Protein AF-A0A7S0QPN6-F1 (afdb_monomer_lite)

InterPro domains:
  IPR000641 CbxX/CfxQ [PR00819] (8-22)
  IPR000641 CbxX/CfxQ [PR00819] (49-64)
  IPR000641 CbxX/CfxQ [PR00819] (87-101)
  IPR000641 CbxX/CfxQ [PR00819] (101-111)
  IPR003959 ATPase, AAA-type, core [PF00004] (50-109)
  IPR027417 P-loop containing nucleoside triphosphate hydrolase [G3DSA:3.40.50.300] (2-111)
  IPR027417 P-loop containing nucleoside triphosphate hydrolase [SSF52540] (9-109)
  IPR050773 CbxX/CfxQ RuBisCO activation and ESX secretion [PTHR43392] (8-111)

Sequence (111 aa):
GVEGVMASLDRIVGIQSVKDLFHSLRARLVIAEEKRRHGLPAEGAASLHMLFLGNAGTGKTT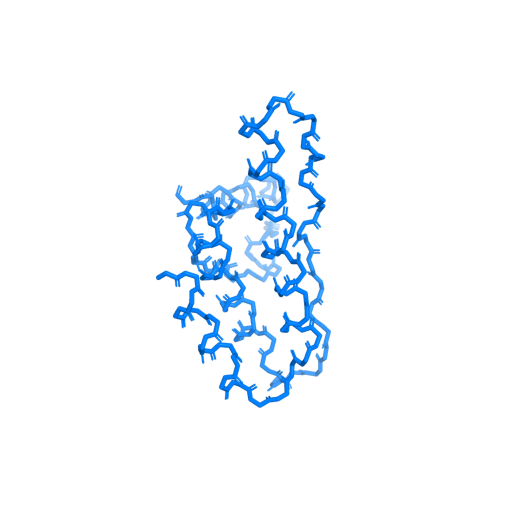VARLMGHMFRALGILPGGHLVEVSRPDLVGEHVGETAPKTRKVVESAIG

Secondary structure (DSSP, 8-state):
-HHHHHHHHHTSSS-HHHHHHHHHHHHHHHHHHHHHHTT--PPP---------S-TTSSHHHHHHHHHHHHHHTTS-S--------HHHH--SSTT-HHHHHHHHHHHT--

Organism: NCBI:txid233186

Foldseek 3Di:
DLVVLLVVVVPDPDPVVLNVVLVVVLVLLVVLVVCVVVVHDRDDDDDPDDDDDDDPPPCSVVSQLSVLVNCCVSVNAVGSGDQDDDPVQQDDPDPPPNVVSNVVSVVVVND

pLDDT: mean 86.2, std 7.91, range [60.56, 97.38]

Structure (mmCIF, N/CA/C/O backbone):
data_AF-A0A7S0QPN6-F1
#
_entry.id   AF-A0A7S0QPN6-F1
#
loop_
_atom_site.group_PDB
_atom_site.id
_atom_site.type_symbol
_atom_site.label_atom_id
_atom_site.label_alt_id
_atom_site.label_comp_id
_atom_site.label_asym_id
_atom_site.label_entity_id
_atom_site.label_seq_id
_atom_site.pdbx_PDB_ins_code
_atom_site.Cartn_x
_atom_site.Cartn_y
_atom_site.Cartn_z
_atom_site.occupancy
_atom_site.B_iso_or_equiv
_atom_site.auth_seq_id
_atom_site.auth_comp_id
_atom_site.auth_asym_id
_atom_site.auth_atom_id
_atom_site.pdbx_PDB_model_num
ATOM 1 N N . GLY A 1 1 ? -16.611 -5.357 6.039 1.00 64.81 1 GLY A N 1
ATOM 2 C CA . GLY A 1 1 ? -16.438 -4.328 7.080 1.00 64.81 1 GLY A CA 1
ATOM 3 C C . GLY A 1 1 ? -15.037 -4.392 7.647 1.00 64.81 1 GLY A C 1
ATOM 4 O O . GLY A 1 1 ? -14.339 -5.377 7.405 1.00 64.81 1 GLY A O 1
ATOM 5 N N . VAL A 1 2 ? -14.636 -3.356 8.380 1.00 70.88 2 VAL A N 1
ATOM 6 C CA . VAL A 1 2 ? -13.318 -3.232 9.027 1.00 70.88 2 VAL A CA 1
ATOM 7 C C . VAL A 1 2 ? -13.046 -4.419 9.962 1.00 70.88 2 VAL A C 1
ATOM 9 O O . VAL A 1 2 ? -11.944 -4.964 9.975 1.00 70.88 2 VAL A O 1
ATOM 12 N N . GLU A 1 3 ? -14.075 -4.893 10.661 1.00 75.69 3 GLU A N 1
ATOM 13 C CA . GLU A 1 3 ? -14.023 -6.016 11.603 1.00 75.69 3 GLU A CA 1
ATOM 14 C C . GLU A 1 3 ? -13.638 -7.333 10.917 1.00 75.69 3 GLU A C 1
ATOM 16 O O . GLU A 1 3 ? -12.845 -8.109 11.443 1.00 75.69 3 GLU A O 1
ATOM 21 N N . GLY A 1 4 ? -14.154 -7.576 9.707 1.00 78.88 4 GLY A N 1
ATOM 22 C CA . GLY A 1 4 ? -13.868 -8.801 8.952 1.00 78.88 4 GLY A CA 1
ATOM 23 C C . GLY A 1 4 ? -12.434 -8.857 8.419 1.00 78.88 4 GLY A C 1
ATOM 24 O O . GLY A 1 4 ? -11.816 -9.925 8.389 1.00 78.88 4 GLY A O 1
ATOM 25 N N . VAL A 1 5 ? -11.879 -7.702 8.035 1.00 73.88 5 VAL A N 1
ATOM 26 C CA . VAL A 1 5 ? -10.460 -7.604 7.665 1.00 73.88 5 VAL A CA 1
ATOM 27 C C . VAL A 1 5 ? -9.587 -7.829 8.894 1.00 73.88 5 VAL A C 1
ATOM 29 O O . VAL A 1 5 ? -8.605 -8.561 8.808 1.00 73.88 5 VAL A O 1
ATOM 32 N N . MET A 1 6 ? -9.995 -7.301 10.048 1.00 73.56 6 MET A N 1
ATOM 33 C CA . MET A 1 6 ? -9.256 -7.486 11.290 1.00 73.56 6 MET A CA 1
ATOM 34 C C . MET A 1 6 ? -9.204 -8.912 11.783 1.00 73.56 6 MET A C 1
ATOM 36 O O . MET A 1 6 ? -8.120 -9.436 12.010 1.00 73.56 6 MET A O 1
ATOM 40 N N . ALA A 1 7 ? -10.345 -9.592 11.808 1.00 81.56 7 ALA A N 1
ATOM 41 C CA . ALA A 1 7 ? -10.377 -11.010 12.131 1.00 81.56 7 ALA A CA 1
ATOM 42 C C . ALA A 1 7 ? -9.519 -11.848 11.162 1.00 81.56 7 ALA A C 1
ATOM 44 O O . ALA A 1 7 ? -9.012 -12.913 11.511 1.00 81.56 7 ALA A O 1
ATOM 45 N N . SER A 1 8 ? -9.352 -11.398 9.917 1.00 77.94 8 SER A N 1
ATOM 46 C CA . SER A 1 8 ? -8.486 -12.069 8.942 1.00 77.94 8 SER A CA 1
ATOM 47 C C . SER A 1 8 ? -7.005 -11.785 9.190 1.00 77.94 8 SER A C 1
ATOM 49 O O . SER A 1 8 ? -6.199 -12.702 9.066 1.00 77.94 8 SER A O 1
ATOM 51 N N . LEU A 1 9 ? -6.654 -10.563 9.596 1.00 76.62 9 LEU A N 1
ATOM 52 C CA . LEU A 1 9 ? -5.294 -10.184 9.973 1.00 76.62 9 LEU A CA 1
ATOM 53 C C . LEU A 1 9 ? -4.851 -10.875 11.272 1.00 76.62 9 LEU A C 1
ATOM 55 O O . LEU A 1 9 ? -3.740 -11.397 11.343 1.00 76.62 9 LEU A O 1
ATOM 59 N N . ASP A 1 10 ? -5.731 -10.950 12.271 1.00 79.94 10 ASP A N 1
ATOM 60 C CA . ASP A 1 10 ? -5.442 -11.554 13.576 1.00 79.94 10 ASP A CA 1
ATOM 61 C C . ASP A 1 10 ? -5.120 -13.046 13.472 1.00 79.94 10 ASP A C 1
ATOM 63 O O . ASP A 1 10 ? -4.251 -13.540 14.194 1.00 79.94 10 ASP A O 1
ATOM 67 N N . ARG A 1 11 ? -5.744 -13.740 12.509 1.00 83.69 11 ARG A N 1
ATOM 68 C CA . ARG A 1 11 ? -5.491 -15.156 12.201 1.00 83.69 11 ARG A CA 1
ATOM 69 C C . ARG A 1 11 ? -4.114 -15.425 11.596 1.00 83.69 11 ARG A C 1
ATOM 71 O O . ARG A 1 11 ? -3.674 -16.572 11.597 1.00 83.69 11 ARG A O 1
ATOM 78 N N . ILE A 1 12 ? -3.428 -14.408 11.078 1.00 78.56 12 ILE A N 1
ATOM 79 C CA . ILE A 1 12 ? -2.081 -14.580 10.536 1.00 78.56 12 ILE A CA 1
ATOM 80 C C . ILE A 1 12 ? -1.102 -14.648 11.702 1.00 78.56 12 ILE A C 1
ATOM 82 O O . ILE A 1 12 ? -0.991 -13.720 12.505 1.00 78.56 12 ILE A O 1
ATOM 86 N N . VAL A 1 13 ? -0.387 -15.764 11.797 1.00 81.00 13 VAL A N 1
ATOM 87 C CA . VAL A 1 13 ? 0.653 -15.957 12.806 1.00 81.00 13 VAL A CA 1
ATOM 88 C C . VAL A 1 13 ? 1.845 -15.053 12.482 1.00 81.00 13 VAL A C 1
ATOM 90 O O . VAL A 1 13 ? 2.314 -15.006 11.346 1.00 81.00 13 VAL A O 1
ATOM 93 N N . GLY A 1 14 ? 2.344 -14.337 13.491 1.00 80.12 14 GLY A N 1
ATOM 94 C CA . GLY A 1 14 ? 3.423 -13.360 13.333 1.00 80.12 14 GLY A CA 1
ATOM 95 C C . GLY A 1 14 ? 2.921 -11.978 12.905 1.00 80.12 14 GLY A C 1
ATOM 96 O O . GLY A 1 14 ? 1.799 -11.594 13.224 1.00 80.12 14 GLY A O 1
ATOM 97 N N . ILE A 1 15 ? 3.781 -11.210 12.226 1.00 78.69 15 ILE A N 1
ATOM 98 C CA . ILE A 1 15 ? 3.508 -9.858 11.689 1.00 78.69 15 ILE A CA 1
ATOM 99 C C . ILE A 1 15 ? 2.932 -8.845 12.697 1.00 78.69 15 ILE A C 1
ATOM 101 O O . ILE A 1 15 ? 2.153 -7.969 12.324 1.00 78.69 15 ILE A O 1
ATOM 105 N N . GLN A 1 16 ? 3.335 -8.927 13.969 1.00 84.56 16 GLN A N 1
ATOM 106 C CA . GLN A 1 16 ? 2.786 -8.083 15.037 1.00 84.56 16 GLN A CA 1
ATOM 107 C C . GLN A 1 16 ? 2.886 -6.581 14.726 1.00 84.56 16 GLN A C 1
ATOM 109 O O . GLN A 1 16 ? 1.910 -5.861 14.887 1.00 84.56 16 GLN A O 1
ATOM 114 N N . SER A 1 17 ? 4.002 -6.129 14.148 1.00 81.69 17 SER A N 1
ATOM 115 C CA . SER A 1 17 ? 4.182 -4.728 13.742 1.00 81.69 17 SER A CA 1
ATOM 116 C C . SER A 1 17 ? 3.132 -4.238 12.735 1.00 81.69 17 SER A C 1
ATOM 118 O O . SER A 1 17 ? 2.742 -3.073 12.768 1.00 81.69 17 SER A O 1
ATOM 120 N N . VAL A 1 18 ? 2.642 -5.120 11.858 1.00 80.25 18 VAL A N 1
ATOM 121 C CA . VAL A 1 18 ? 1.572 -4.812 10.896 1.00 80.25 18 VAL A CA 1
ATOM 122 C C . VAL A 1 18 ? 0.230 -4.694 11.616 1.00 80.25 18 VAL A C 1
ATOM 124 O O . VAL A 1 18 ? -0.528 -3.761 11.348 1.00 80.25 18 VAL A O 1
ATOM 127 N N . LYS A 1 19 ? -0.048 -5.606 12.556 1.00 83.81 19 LYS A N 1
ATOM 128 C CA . LYS A 1 19 ? -1.257 -5.572 13.395 1.00 83.81 19 LYS A CA 1
ATOM 129 C C . LYS A 1 19 ? -1.312 -4.287 14.220 1.00 83.81 19 LYS A C 1
ATOM 131 O O . LYS A 1 19 ? -2.319 -3.581 14.197 1.00 83.81 19 LYS A O 1
ATOM 136 N N . ASP A 1 20 ? -0.209 -3.935 14.872 1.00 86.44 20 ASP A N 1
ATOM 137 C CA . ASP A 1 20 ? -0.096 -2.736 15.708 1.00 86.44 20 ASP A CA 1
ATOM 138 C C . ASP A 1 20 ? -0.297 -1.458 14.886 1.00 86.44 20 ASP A C 1
ATOM 140 O O . ASP A 1 20 ? -1.060 -0.565 15.272 1.00 86.44 20 ASP A O 1
ATOM 144 N N . LEU A 1 21 ? 0.337 -1.387 13.709 1.00 81.81 21 LEU A N 1
ATOM 145 C CA . LEU A 1 21 ? 0.166 -0.275 12.779 1.00 81.81 21 LEU A CA 1
ATOM 146 C C . LEU A 1 21 ? -1.296 -0.117 12.366 1.00 81.81 21 LEU A C 1
ATOM 148 O O . LEU A 1 21 ? -1.813 1.001 12.354 1.00 81.81 21 LEU A O 1
ATOM 152 N N . PHE A 1 22 ? -1.987 -1.218 12.078 1.00 80.69 22 PHE A N 1
ATOM 153 C CA . PHE A 1 22 ? -3.400 -1.144 11.748 1.00 80.69 22 PHE A CA 1
ATOM 154 C C . PHE A 1 22 ? -4.245 -0.632 12.913 1.00 80.69 22 PHE A C 1
ATOM 156 O O . PHE A 1 22 ? -5.063 0.271 12.721 1.00 80.69 22 PHE A O 1
ATOM 163 N N . HIS A 1 23 ? -4.070 -1.189 14.113 1.00 83.88 23 HIS A N 1
ATOM 164 C CA . HIS A 1 23 ? -4.833 -0.754 15.282 1.00 83.88 23 HIS A CA 1
ATOM 165 C C . HIS A 1 23 ? -4.657 0.748 15.527 1.00 83.88 23 HIS A C 1
ATOM 167 O O . HIS A 1 23 ? -5.640 1.446 15.793 1.00 83.88 23 HIS A O 1
ATOM 173 N N . SER A 1 24 ? -3.430 1.246 15.347 1.00 85.88 24 SER A N 1
ATOM 174 C CA . SER A 1 24 ? -3.097 2.668 15.416 1.00 85.88 24 SER A CA 1
ATOM 175 C C . SER A 1 24 ? -3.807 3.489 1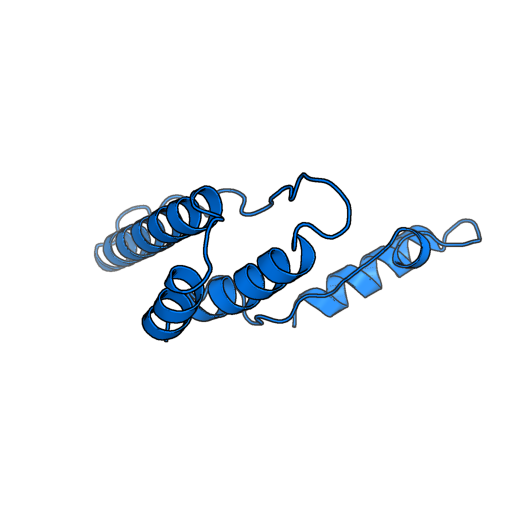4.333 1.00 85.88 24 SER A C 1
ATOM 177 O O . SER A 1 24 ? -4.447 4.496 14.643 1.00 85.88 24 SER A O 1
ATOM 179 N N . LEU A 1 25 ? -3.779 3.047 13.070 1.00 82.88 25 LEU A N 1
ATOM 180 C CA . LEU A 1 25 ? -4.459 3.739 11.968 1.00 82.88 25 LEU A CA 1
ATOM 181 C C . LEU A 1 25 ? -5.978 3.781 12.154 1.00 82.88 25 LEU A C 1
ATOM 183 O O . LEU A 1 25 ? -6.583 4.839 11.984 1.00 82.88 25 LEU A O 1
ATOM 187 N N . ARG A 1 26 ? -6.595 2.670 12.569 1.00 82.00 26 ARG A N 1
ATOM 188 C CA . ARG A 1 26 ? -8.026 2.620 12.892 1.00 82.00 26 ARG A CA 1
ATOM 189 C C . ARG A 1 26 ? -8.371 3.617 13.997 1.00 82.00 26 ARG A C 1
ATOM 191 O O . ARG A 1 26 ? -9.319 4.379 13.845 1.00 82.00 26 ARG A O 1
ATOM 198 N N . ALA A 1 27 ? -7.607 3.628 15.091 1.00 85.81 27 ALA A N 1
ATOM 199 C CA . ALA A 1 27 ? -7.840 4.554 16.197 1.00 85.81 27 ALA A CA 1
ATOM 200 C C . ALA A 1 27 ? -7.742 6.017 15.739 1.00 85.81 27 ALA A C 1
ATOM 202 O O . ALA A 1 27 ? -8.612 6.823 16.063 1.00 85.81 27 ALA A O 1
ATOM 203 N N . ARG A 1 28 ? -6.736 6.349 14.919 1.00 84.69 28 ARG A N 1
ATOM 204 C CA . ARG A 1 28 ? -6.588 7.693 14.342 1.00 84.69 28 ARG A CA 1
ATOM 205 C C . ARG A 1 28 ? -7.769 8.088 13.467 1.00 84.69 28 ARG A C 1
ATOM 207 O O . ARG A 1 28 ? -8.225 9.219 13.577 1.00 84.69 28 ARG A O 1
ATOM 214 N N . LEU A 1 29 ? -8.274 7.184 12.629 1.00 80.56 29 LEU A N 1
ATOM 215 C CA . LEU A 1 29 ? -9.432 7.467 11.779 1.00 80.56 29 LEU A CA 1
ATOM 216 C C . LEU A 1 29 ? -10.698 7.723 12.594 1.00 80.56 29 LEU A C 1
ATOM 218 O O . LEU A 1 29 ? -11.404 8.682 12.305 1.00 80.56 29 LEU A O 1
ATOM 222 N N . VAL A 1 30 ? -10.946 6.920 13.633 1.00 83.38 30 VAL A N 1
ATOM 223 C CA . VAL A 1 30 ? -12.081 7.130 14.545 1.00 83.38 30 VAL A CA 1
ATOM 224 C C . VAL A 1 30 ? -11.977 8.498 15.220 1.00 83.38 30 VAL A C 1
ATOM 226 O O . VAL A 1 30 ? -12.929 9.269 15.193 1.00 83.38 30 VAL A O 1
ATOM 229 N N . ILE A 1 31 ? -10.803 8.844 15.758 1.00 87.50 31 ILE A N 1
ATOM 230 C CA . ILE A 1 31 ? -10.584 10.149 16.400 1.00 87.50 31 ILE A CA 1
ATOM 231 C C . ILE A 1 31 ? -10.746 11.295 15.394 1.00 87.50 31 ILE A C 1
ATOM 233 O O . ILE A 1 31 ? -11.350 12.314 15.716 1.00 87.50 31 ILE A O 1
ATOM 237 N N . ALA A 1 32 ? -10.199 11.156 14.185 1.00 84.31 32 ALA A N 1
ATOM 238 C CA . ALA A 1 32 ? -10.303 12.173 13.144 1.00 8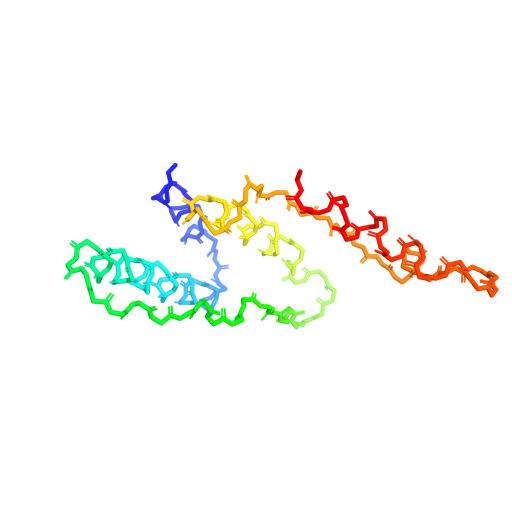4.31 32 ALA A CA 1
ATOM 239 C C . ALA A 1 32 ? -11.760 12.398 12.719 1.00 84.31 32 ALA A C 1
ATOM 241 O O . ALA A 1 32 ? -12.164 13.540 12.520 1.00 84.31 32 ALA A O 1
ATOM 242 N N . GLU A 1 33 ? -12.546 11.329 12.616 1.00 82.50 33 GLU A N 1
ATOM 243 C CA . GLU A 1 33 ? -13.964 11.407 12.282 1.00 82.50 33 GLU A CA 1
ATOM 244 C C . GLU A 1 33 ? -14.777 12.092 13.385 1.00 82.50 33 GLU A C 1
ATOM 246 O O . GLU A 1 33 ? -15.538 13.015 13.103 1.00 82.50 33 GLU A O 1
ATOM 251 N N . GLU A 1 34 ? -14.550 11.737 14.650 1.00 88.94 34 GLU A N 1
ATOM 252 C CA . GLU A 1 34 ? -15.197 12.409 15.783 1.00 88.94 34 GLU A CA 1
ATOM 253 C C . GLU A 1 34 ? -14.806 13.893 15.868 1.00 88.94 34 GLU A C 1
ATOM 255 O O . GLU A 1 34 ? -15.664 14.759 16.042 1.00 88.94 34 GLU A O 1
ATOM 260 N N . LYS A 1 35 ? -13.529 14.229 15.638 1.00 8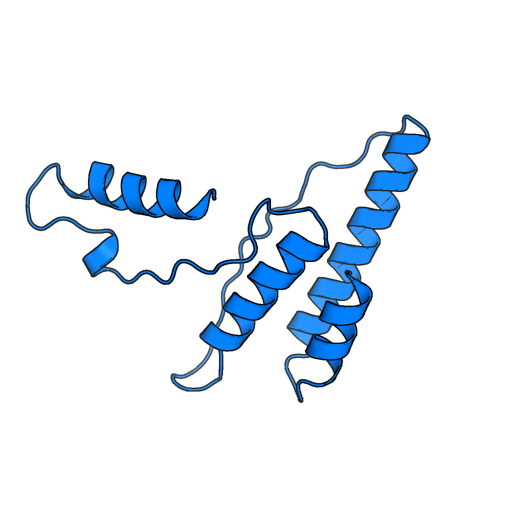8.88 35 LYS A N 1
ATOM 261 C CA . LYS A 1 35 ? -13.087 15.629 15.542 1.00 88.88 35 LYS A CA 1
ATOM 262 C C . LYS A 1 35 ? -13.848 16.385 14.450 1.00 88.88 35 LYS A C 1
ATOM 264 O O . LYS A 1 35 ? 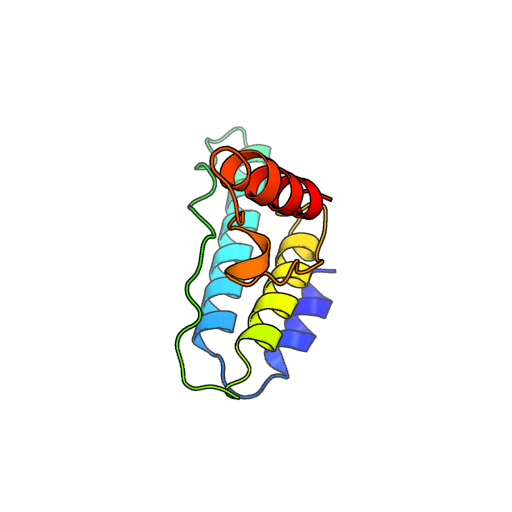-14.344 17.475 14.723 1.00 88.88 35 LYS A O 1
ATOM 269 N N . ARG A 1 36 ? -14.001 15.803 13.252 1.00 86.69 36 ARG A N 1
ATOM 270 C CA . ARG A 1 36 ? -14.775 16.417 12.156 1.00 86.69 36 ARG A CA 1
ATOM 271 C C . ARG A 1 36 ? -16.236 16.640 12.537 1.00 86.69 36 ARG A C 1
ATOM 273 O O . ARG A 1 36 ? -16.754 17.724 12.283 1.00 86.69 36 ARG A O 1
ATOM 280 N N . ARG A 1 37 ? -16.881 15.660 13.180 1.00 89.56 37 ARG A N 1
ATOM 281 C CA . ARG A 1 37 ? -18.275 15.769 13.654 1.00 89.56 37 ARG A CA 1
ATOM 282 C C . ARG A 1 37 ? -18.474 16.913 14.644 1.00 89.56 37 ARG A C 1
ATOM 284 O O . ARG A 1 37 ? -19.525 17.544 14.645 1.00 89.56 37 ARG A O 1
ATOM 291 N N . HIS A 1 38 ? -17.453 17.209 15.441 1.00 93.38 38 HIS A N 1
ATOM 292 C CA . HIS A 1 38 ? -17.451 18.312 16.399 1.00 93.38 38 HIS A CA 1
ATOM 293 C C . HIS A 1 38 ? -16.865 19.624 15.849 1.00 93.38 38 HIS A C 1
ATOM 295 O O . HIS A 1 38 ? -16.660 20.563 16.615 1.00 93.38 38 HIS A O 1
ATOM 301 N N . GLY A 1 39 ? -16.582 19.714 14.543 1.00 91.25 39 GLY A N 1
ATOM 302 C CA . GLY A 1 39 ? -16.008 20.916 13.925 1.00 91.25 39 GLY A CA 1
ATOM 303 C C . GLY A 1 39 ? -14.576 21.231 14.375 1.00 91.25 39 GLY A C 1
ATOM 304 O O . GLY A 1 39 ? -14.105 22.353 14.204 1.00 91.25 39 GLY A O 1
ATOM 305 N N . LEU A 1 40 ? -13.878 20.257 14.962 1.00 89.50 40 LEU A N 1
ATOM 306 C CA . LEU A 1 40 ? -12.500 20.394 15.416 1.00 89.50 40 LEU A CA 1
ATOM 307 C C . LEU A 1 40 ? -11.518 20.080 14.276 1.00 89.50 40 LEU A C 1
ATOM 309 O O . LEU A 1 40 ? -11.792 19.207 13.445 1.00 89.50 40 LEU A O 1
ATOM 313 N N . PRO A 1 41 ? -10.330 20.713 14.260 1.00 81.19 41 PRO A N 1
ATOM 314 C CA . PRO A 1 41 ? -9.277 20.365 13.318 1.00 81.19 41 PRO A CA 1
ATOM 315 C C . PRO A 1 41 ? -8.877 18.890 13.452 1.00 81.19 41 PRO A C 1
ATOM 317 O O . PRO A 1 41 ? -8.347 18.454 14.478 1.00 81.19 41 PRO A O 1
ATOM 320 N N . ALA A 1 42 ? -9.114 18.116 12.398 1.00 78.44 42 ALA A N 1
ATOM 321 C CA . ALA A 1 42 ? -8.515 16.803 12.227 1.00 78.44 42 ALA A CA 1
ATOM 322 C C . ALA A 1 42 ? -7.178 16.985 11.499 1.00 78.44 42 ALA A C 1
ATOM 324 O O . ALA A 1 42 ? -7.132 17.593 10.430 1.00 78.44 42 ALA A O 1
ATOM 325 N N . GLU A 1 43 ? -6.089 16.490 12.086 1.00 68.19 43 GLU A N 1
ATOM 326 C CA . GLU A 1 43 ? -4.774 16.506 11.441 1.00 68.19 43 GLU A CA 1
ATOM 327 C C . GLU A 1 43 ? -4.837 15.788 10.083 1.00 68.19 43 GLU A C 1
ATOM 329 O O . GLU A 1 43 ? -5.557 14.797 9.916 1.00 68.19 43 GLU A O 1
ATOM 334 N N . GLY A 1 44 ? -4.093 16.312 9.104 1.00 60.56 44 GLY A N 1
ATOM 335 C CA . GLY A 1 44 ? -3.973 15.706 7.781 1.00 60.56 44 GLY A CA 1
ATOM 336 C C . GLY A 1 44 ? -3.422 14.282 7.859 1.00 60.56 44 GLY A C 1
ATOM 337 O O . GLY A 1 44 ? -2.742 13.910 8.816 1.00 60.56 44 GLY A O 1
ATOM 338 N N . ALA A 1 45 ? -3.720 13.468 6.846 1.00 62.31 45 ALA A N 1
ATOM 339 C CA . ALA A 1 45 ? -3.233 12.098 6.803 1.00 62.31 45 ALA A CA 1
ATOM 340 C C . ALA A 1 45 ? -1.695 12.091 6.812 1.00 62.31 45 ALA A C 1
ATOM 342 O O . ALA A 1 45 ? -1.055 12.580 5.880 1.00 62.31 45 ALA A O 1
ATOM 343 N N . ALA A 1 46 ? -1.101 11.531 7.869 1.00 69.56 46 ALA A N 1
ATOM 344 C CA . ALA A 1 46 ? 0.309 11.172 7.853 1.00 69.56 46 ALA A CA 1
ATOM 345 C C . ALA A 1 46 ? 0.583 10.257 6.650 1.00 69.56 46 ALA A C 1
ATOM 347 O O . ALA A 1 46 ? -0.287 9.478 6.251 1.00 69.56 46 ALA A O 1
ATOM 348 N N . SER A 1 47 ? 1.791 10.336 6.087 1.00 80.25 47 SER A N 1
ATOM 349 C CA . SER A 1 47 ? 2.204 9.437 5.007 1.00 80.25 47 SER A CA 1
ATOM 350 C C . SER A 1 47 ? 1.945 7.977 5.391 1.00 80.25 47 SER A C 1
ATOM 352 O O . SER A 1 47 ? 2.326 7.531 6.475 1.00 80.25 47 SER A O 1
ATOM 354 N N . LEU A 1 48 ? 1.299 7.242 4.485 1.00 85.44 48 LEU A N 1
ATOM 355 C CA . LEU A 1 48 ? 1.006 5.814 4.629 1.00 85.44 48 LEU A CA 1
ATOM 356 C C . LEU A 1 48 ? 1.946 4.942 3.784 1.00 85.44 48 LEU A C 1
ATOM 358 O O . LEU A 1 48 ? 1.699 3.747 3.627 1.00 85.44 48 LEU A O 1
ATOM 362 N N . HIS A 1 49 ? 3.012 5.522 3.223 1.00 88.75 49 HIS A N 1
ATOM 363 C CA . HIS A 1 49 ? 4.032 4.769 2.497 1.00 88.75 49 HIS A CA 1
ATOM 364 C C . HIS A 1 49 ? 4.850 3.901 3.460 1.00 88.75 49 HIS A C 1
ATOM 366 O O . HIS A 1 49 ? 5.206 4.333 4.556 1.00 88.75 49 HIS A O 1
ATOM 372 N N . MET A 1 50 ? 5.152 2.669 3.048 1.00 87.12 50 MET A N 1
ATOM 373 C CA . MET A 1 50 ? 5.793 1.661 3.895 1.00 87.12 50 MET A CA 1
ATOM 374 C C . MET A 1 50 ? 6.887 0.917 3.138 1.00 87.12 50 MET A C 1
ATOM 376 O O . MET A 1 50 ? 6.811 0.750 1.922 1.00 87.12 50 MET A O 1
ATOM 380 N N . LEU A 1 51 ? 7.873 0.416 3.883 1.00 88.75 51 LEU A N 1
ATOM 381 C CA . LEU A 1 51 ? 8.892 -0.500 3.382 1.00 88.75 51 LEU A CA 1
ATOM 382 C C . LEU A 1 51 ? 8.647 -1.898 3.953 1.00 88.75 51 LEU A C 1
ATOM 384 O O . LEU A 1 51 ? 8.543 -2.072 5.165 1.00 88.75 51 LEU A O 1
ATOM 388 N N . PHE A 1 52 ? 8.606 -2.904 3.079 1.00 87.12 52 PHE A N 1
ATOM 389 C CA . PHE A 1 52 ? 8.540 -4.311 3.470 1.00 87.12 52 PHE A CA 1
ATOM 390 C C . PHE A 1 52 ? 9.931 -4.932 3.337 1.00 87.12 52 PHE A C 1
ATOM 392 O O . PHE A 1 52 ? 10.389 -5.219 2.231 1.00 87.12 52 PHE A O 1
ATOM 399 N N . LEU A 1 53 ? 10.614 -5.127 4.464 1.00 87.06 53 LEU A N 1
ATOM 400 C CA . LEU A 1 53 ? 11.989 -5.632 4.510 1.00 87.06 53 LEU A CA 1
ATOM 401 C C . LEU A 1 53 ? 12.019 -7.125 4.864 1.00 87.06 53 LEU A C 1
ATOM 403 O O . LEU A 1 53 ? 11.233 -7.596 5.683 1.00 87.06 53 LEU A O 1
ATOM 407 N N . GLY A 1 54 ? 12.932 -7.875 4.242 1.00 85.38 54 GLY A N 1
ATOM 408 C CA . GLY A 1 54 ? 13.168 -9.291 4.541 1.00 85.38 54 GLY A CA 1
ATOM 409 C C . GLY A 1 54 ? 13.558 -10.118 3.317 1.00 85.38 54 GLY A C 1
ATOM 410 O O . GLY A 1 54 ? 13.392 -9.681 2.176 1.00 85.38 54 GLY A O 1
ATOM 411 N N . ASN A 1 55 ? 14.036 -11.339 3.553 1.00 88.69 55 ASN A N 1
ATOM 412 C CA . ASN A 1 55 ? 14.485 -12.266 2.508 1.00 88.69 55 ASN A CA 1
ATOM 413 C C . ASN A 1 55 ? 13.356 -12.675 1.547 1.00 88.69 55 ASN A C 1
ATOM 415 O O . ASN A 1 55 ? 12.168 -12.548 1.852 1.00 88.69 55 ASN A O 1
ATOM 419 N N . ALA A 1 56 ? 13.704 -13.153 0.352 1.00 89.38 56 ALA A N 1
ATOM 420 C CA . ALA A 1 56 ? 12.723 -13.731 -0.567 1.00 89.38 56 ALA A CA 1
ATOM 421 C C . ALA A 1 56 ? 11.925 -14.858 0.127 1.00 89.38 56 ALA A C 1
ATOM 423 O O . ALA A 1 56 ? 12.470 -15.597 0.940 1.00 89.38 56 ALA A O 1
ATOM 424 N N . GLY A 1 57 ? 10.622 -14.950 -0.151 1.00 83.88 57 GLY A N 1
ATOM 425 C CA . GLY A 1 57 ? 9.746 -15.968 0.448 1.00 83.88 57 GLY A CA 1
ATOM 426 C C . GLY A 1 57 ? 9.156 -15.637 1.828 1.00 83.88 57 GLY A C 1
ATOM 427 O O . GLY A 1 57 ? 8.295 -16.371 2.293 1.00 83.88 57 GLY A O 1
ATOM 428 N N . THR A 1 58 ? 9.505 -14.513 2.468 1.00 83.00 58 THR A N 1
ATOM 429 C CA . THR A 1 58 ? 8.969 -14.143 3.802 1.00 83.00 58 THR A CA 1
ATOM 430 C C . THR A 1 58 ? 7.577 -13.485 3.786 1.00 83.00 58 THR A C 1
ATOM 432 O O . THR A 1 58 ? 7.211 -12.771 4.715 1.00 83.00 58 THR A O 1
ATOM 435 N N . GLY A 1 59 ? 6.794 -13.669 2.718 1.00 84.50 59 GLY A N 1
ATOM 436 C CA . GLY A 1 59 ? 5.397 -13.213 2.662 1.00 84.50 59 GLY A CA 1
ATOM 437 C C . GLY A 1 59 ? 5.169 -11.707 2.458 1.00 84.50 59 GLY A C 1
ATOM 438 O O . GLY A 1 59 ? 4.040 -11.250 2.614 1.00 84.50 59 GLY A O 1
ATOM 439 N N . LYS A 1 60 ? 6.190 -10.926 2.074 1.00 89.62 60 LYS A N 1
ATOM 440 C CA . LYS A 1 60 ? 6.078 -9.465 1.852 1.00 89.62 60 LYS A CA 1
ATOM 441 C C . LYS A 1 60 ? 4.903 -9.073 0.947 1.00 89.62 60 LYS A C 1
ATOM 443 O O . LYS A 1 60 ? 4.105 -8.217 1.313 1.00 89.62 60 LYS A O 1
ATOM 448 N N . THR A 1 61 ? 4.769 -9.731 -0.203 1.00 90.38 61 THR A N 1
ATOM 449 C CA . THR A 1 61 ? 3.685 -9.466 -1.163 1.00 90.38 61 THR A CA 1
ATOM 450 C C . THR A 1 61 ? 2.313 -9.794 -0.577 1.00 90.38 61 THR A C 1
ATOM 452 O O . THR A 1 61 ? 1.353 -9.053 -0.780 1.00 90.38 61 THR A O 1
ATOM 455 N N . THR A 1 62 ? 2.219 -10.870 0.209 1.00 87.31 62 THR A N 1
ATOM 456 C CA . THR A 1 62 ? 0.984 -11.246 0.907 1.00 87.31 62 THR A CA 1
ATOM 457 C C . THR A 1 62 ? 0.553 -10.149 1.874 1.00 87.31 62 THR A C 1
ATOM 459 O O . THR A 1 62 ? -0.606 -9.740 1.855 1.00 87.31 62 THR A O 1
ATOM 462 N N . VAL A 1 63 ? 1.488 -9.619 2.670 1.00 86.12 63 VAL A N 1
ATOM 463 C CA . VAL A 1 63 ? 1.209 -8.502 3.581 1.00 86.12 63 VAL A CA 1
ATOM 464 C C . VAL A 1 63 ? 0.793 -7.254 2.801 1.00 86.12 63 VAL A C 1
ATOM 466 O O . VAL A 1 63 ? -0.227 -6.657 3.129 1.00 86.12 63 VAL A O 1
ATOM 469 N N . ALA A 1 64 ? 1.507 -6.889 1.732 1.00 90.31 64 ALA A N 1
ATOM 470 C CA . ALA A 1 64 ? 1.161 -5.727 0.910 1.00 90.31 64 ALA A CA 1
ATOM 471 C C . ALA A 1 64 ? -0.271 -5.806 0.345 1.00 90.31 64 ALA A C 1
ATOM 473 O O . ALA A 1 64 ? -1.013 -4.824 0.385 1.00 90.31 64 ALA A O 1
ATOM 474 N N . ARG A 1 65 ? -0.706 -6.988 -0.112 1.00 90.38 65 ARG A N 1
ATOM 475 C CA . ARG A 1 65 ? -2.075 -7.190 -0.613 1.00 90.38 65 ARG A CA 1
ATOM 476 C C . ARG A 1 65 ? -3.123 -7.029 0.489 1.00 90.38 65 ARG A C 1
ATOM 478 O O . ARG A 1 65 ? -4.160 -6.408 0.267 1.00 90.38 65 ARG A O 1
ATOM 485 N N . LEU A 1 66 ? -2.848 -7.558 1.681 1.00 85.62 66 LEU A N 1
ATOM 486 C CA . LEU A 1 66 ? -3.727 -7.390 2.840 1.00 85.62 66 LEU A CA 1
ATOM 487 C C . LEU A 1 66 ? -3.868 -5.915 3.222 1.00 85.62 66 LEU A C 1
ATOM 489 O O . LEU A 1 66 ? -4.985 -5.463 3.464 1.00 85.62 66 LEU A O 1
ATOM 493 N N . MET A 1 67 ? -2.768 -5.157 3.192 1.00 86.62 67 MET A N 1
ATOM 494 C CA . MET A 1 67 ? -2.785 -3.714 3.448 1.00 86.62 67 MET A CA 1
ATOM 495 C C . MET A 1 67 ? -3.686 -2.962 2.458 1.00 86.62 67 MET A C 1
ATOM 497 O O . MET A 1 67 ? -4.435 -2.081 2.873 1.00 86.62 67 MET A O 1
ATOM 501 N N . GLY A 1 68 ? -3.692 -3.346 1.177 1.00 90.12 68 GLY A N 1
ATOM 502 C CA . GLY A 1 68 ? -4.606 -2.779 0.176 1.00 90.12 68 GLY A CA 1
ATOM 503 C C . GLY A 1 68 ? -6.081 -3.000 0.530 1.00 90.12 68 GLY A C 1
ATOM 504 O O . GLY A 1 68 ? -6.852 -2.045 0.649 1.00 90.12 68 GLY A O 1
ATOM 505 N N . HIS A 1 69 ? -6.481 -4.251 0.784 1.00 87.31 69 HIS A N 1
ATOM 506 C CA . HIS A 1 69 ? -7.856 -4.578 1.197 1.00 87.31 69 HIS A CA 1
ATOM 507 C C . HIS A 1 69 ? -8.284 -3.822 2.458 1.00 87.31 69 HIS A C 1
ATOM 509 O O . HIS A 1 69 ? -9.435 -3.411 2.608 1.00 87.31 69 HIS A O 1
ATOM 515 N N . MET A 1 70 ? -7.337 -3.639 3.361 1.00 83.25 70 MET A N 1
ATOM 516 C CA . MET A 1 70 ? -7.523 -2.988 4.638 1.00 83.25 70 MET A CA 1
ATOM 517 C C . MET A 1 70 ? -7.707 -1.475 4.511 1.00 83.25 70 MET A C 1
ATOM 519 O O . MET A 1 70 ? -8.639 -0.930 5.098 1.00 83.25 70 MET A O 1
ATOM 523 N N . PHE A 1 71 ? -6.894 -0.798 3.701 1.00 87.00 71 PHE A N 1
ATOM 524 C CA . PHE A 1 71 ? -7.079 0.624 3.405 1.00 87.00 71 PHE A CA 1
ATOM 525 C C . PHE A 1 71 ? -8.408 0.904 2.714 1.00 87.00 71 PHE A C 1
ATOM 527 O O . PHE A 1 71 ? -9.067 1.885 3.056 1.00 87.00 71 PHE A O 1
ATOM 534 N N . ARG A 1 72 ? -8.860 0.007 1.831 1.00 88.38 72 ARG A N 1
ATOM 535 C CA . ARG A 1 72 ? -10.217 0.073 1.283 1.00 88.38 72 ARG A CA 1
ATOM 536 C C . ARG A 1 72 ? -11.278 -0.055 2.373 1.00 88.38 72 ARG A C 1
ATOM 538 O O . ARG A 1 72 ? -12.214 0.735 2.413 1.00 88.38 72 ARG A O 1
ATOM 545 N N . ALA A 1 73 ? -11.147 -1.039 3.263 1.00 84.25 73 ALA A N 1
ATOM 546 C CA . ALA A 1 73 ? -12.119 -1.256 4.335 1.00 84.25 73 ALA A CA 1
ATOM 547 C C . ALA A 1 73 ? -12.205 -0.070 5.309 1.00 84.25 73 ALA A C 1
ATOM 549 O O . ALA A 1 73 ? -13.285 0.212 5.817 1.00 84.25 73 ALA A O 1
ATOM 550 N N . LEU A 1 74 ? -11.087 0.624 5.539 1.00 79.50 74 LEU A N 1
ATOM 551 C CA . LEU A 1 74 ? -11.004 1.844 6.344 1.00 79.50 74 LEU A CA 1
ATOM 552 C C . LEU A 1 74 ? -11.449 3.119 5.600 1.00 79.50 74 LEU A C 1
ATOM 554 O O . LEU A 1 74 ? -11.438 4.191 6.198 1.00 79.50 74 LEU A O 1
ATOM 558 N N . GLY A 1 75 ? -11.802 3.031 4.314 1.00 82.19 75 GLY A N 1
ATOM 559 C CA . GLY A 1 75 ? -12.187 4.189 3.500 1.00 82.19 75 GLY A CA 1
ATOM 560 C C . GLY A 1 75 ? -11.027 5.125 3.137 1.00 82.19 75 GLY A C 1
ATOM 561 O O . GLY A 1 75 ? -11.265 6.252 2.719 1.00 82.19 75 GLY A O 1
ATOM 562 N N . ILE A 1 76 ? -9.778 4.675 3.298 1.00 84.06 76 ILE A N 1
ATOM 563 C CA . ILE A 1 76 ? -8.576 5.443 2.934 1.00 84.06 76 ILE A CA 1
ATOM 564 C C . ILE A 1 76 ? -8.363 5.418 1.417 1.00 84.06 76 ILE A C 1
ATOM 566 O O . ILE A 1 76 ? -8.003 6.433 0.828 1.00 84.06 76 ILE A O 1
ATOM 570 N N . LEU A 1 77 ? -8.557 4.251 0.793 1.00 87.88 77 LEU A N 1
ATOM 571 C CA . LEU A 1 77 ? -8.414 4.065 -0.650 1.00 87.88 77 LEU A CA 1
ATOM 572 C C . LEU A 1 77 ? -9.760 3.698 -1.288 1.00 87.88 77 LEU A C 1
ATOM 574 O O . LEU A 1 77 ? -10.531 2.946 -0.684 1.00 87.88 77 LEU A O 1
ATOM 578 N N . PRO A 1 78 ? -10.028 4.153 -2.527 1.00 88.44 78 PRO A N 1
ATOM 579 C CA . PRO A 1 78 ? -11.230 3.761 -3.264 1.00 88.44 78 PRO A CA 1
ATOM 580 C C . PRO A 1 78 ? -11.202 2.273 -3.654 1.00 88.44 78 PRO A C 1
ATOM 582 O O . PRO A 1 78 ? -12.231 1.591 -3.649 1.00 88.44 78 PRO A O 1
ATOM 585 N N . GLY A 1 79 ? -10.008 1.746 -3.941 1.00 89.69 79 GLY A N 1
ATOM 586 C CA . GLY A 1 79 ? -9.748 0.346 -4.261 1.00 89.69 79 GLY A CA 1
ATOM 587 C C . GLY A 1 79 ? -8.887 -0.349 -3.206 1.00 89.69 79 GLY A C 1
ATOM 588 O O . GLY A 1 79 ? -8.185 0.287 -2.431 1.00 89.69 79 GLY A O 1
ATOM 589 N N . GLY A 1 80 ? -8.945 -1.683 -3.177 1.00 88.81 80 GLY A N 1
ATOM 590 C CA . GLY A 1 80 ? -8.093 -2.513 -2.311 1.00 88.81 80 GLY A CA 1
ATOM 591 C C . GLY A 1 80 ? -7.144 -3.420 -3.088 1.00 88.81 80 GLY A C 1
ATOM 592 O O . GLY A 1 80 ? -6.523 -4.301 -2.502 1.00 88.81 80 GLY A O 1
ATOM 593 N N . HIS A 1 81 ? -7.092 -3.251 -4.409 1.00 92.06 81 HIS A N 1
ATOM 594 C CA . HIS A 1 81 ? -6.231 -4.035 -5.275 1.00 92.06 81 HIS A CA 1
ATOM 595 C C . HIS A 1 81 ? -4.768 -3.612 -5.085 1.00 92.06 81 HIS A C 1
ATOM 597 O O . HIS A 1 81 ? -4.474 -2.487 -4.687 1.00 92.06 81 HIS A O 1
ATOM 603 N N . LEU A 1 82 ? -3.853 -4.538 -5.356 1.00 93.50 82 LEU A N 1
ATOM 604 C CA . LEU A 1 82 ? -2.416 -4.292 -5.337 1.00 93.50 82 LEU A CA 1
ATOM 605 C C . LEU A 1 82 ? -1.917 -4.331 -6.779 1.00 93.50 82 LEU A C 1
ATOM 607 O O . LEU A 1 82 ? -2.076 -5.358 -7.441 1.00 93.50 82 LEU A O 1
ATOM 611 N N . VAL A 1 83 ? -1.307 -3.239 -7.237 1.00 95.19 83 VAL A N 1
ATOM 612 C CA . VAL A 1 83 ? -0.570 -3.195 -8.504 1.00 95.19 83 VAL A CA 1
ATOM 613 C C . VAL A 1 83 ? 0.886 -3.542 -8.202 1.00 95.19 83 VAL A C 1
ATOM 615 O O . VAL A 1 83 ? 1.616 -2.753 -7.605 1.00 95.19 83 VAL A O 1
ATOM 618 N N . GLU A 1 84 ? 1.287 -4.763 -8.546 1.00 94.62 84 GLU A N 1
ATOM 619 C CA . GLU A 1 84 ? 2.664 -5.230 -8.379 1.00 94.62 84 GLU A CA 1
ATOM 620 C C . GLU A 1 84 ? 3.504 -4.804 -9.576 1.00 94.62 84 GLU A C 1
ATOM 622 O O . GLU A 1 84 ? 3.140 -5.068 -10.719 1.00 94.62 84 GLU A O 1
ATOM 627 N N . VAL A 1 85 ? 4.618 -4.126 -9.303 1.00 95.94 85 VAL A N 1
ATOM 628 C CA . VAL A 1 85 ? 5.479 -3.534 -10.329 1.00 95.94 85 VAL A CA 1
ATOM 629 C C . VAL A 1 85 ? 6.933 -3.845 -10.038 1.00 95.94 85 VAL A C 1
ATOM 631 O O . VAL A 1 85 ? 7.376 -3.889 -8.889 1.00 95.94 85 VAL A O 1
ATOM 634 N N . SER A 1 86 ? 7.685 -4.033 -11.106 1.00 95.19 86 SER A N 1
ATOM 635 C CA . SER A 1 86 ? 9.120 -4.243 -11.109 1.00 95.19 86 SER A CA 1
ATOM 636 C C . SER A 1 86 ? 9.811 -3.145 -11.923 1.00 95.19 86 SER A C 1
ATOM 638 O O . SER A 1 86 ? 9.171 -2.304 -12.554 1.00 95.19 86 SER A O 1
ATOM 640 N N . ARG A 1 87 ? 11.148 -3.113 -11.915 1.00 95.81 87 ARG A N 1
ATOM 641 C CA . ARG A 1 87 ? 11.914 -2.106 -12.671 1.00 95.81 87 ARG A CA 1
ATOM 642 C C . ARG A 1 87 ? 11.548 -2.071 -14.170 1.00 95.81 87 ARG A C 1
ATOM 644 O O . ARG A 1 87 ? 11.350 -0.963 -14.671 1.00 95.81 87 ARG A O 1
ATOM 651 N N . PRO A 1 88 ? 11.445 -3.213 -14.883 1.00 95.31 88 PRO A N 1
ATOM 652 C CA . PRO A 1 88 ? 10.998 -3.237 -16.274 1.00 95.31 88 PRO A CA 1
ATOM 653 C C . PRO A 1 88 ? 9.635 -2.595 -16.514 1.00 95.31 88 PRO A C 1
ATOM 655 O O . PRO A 1 88 ? 9.400 -2.117 -17.614 1.00 95.31 88 PRO A O 1
ATOM 658 N N . ASP A 1 89 ? 8.755 -2.536 -15.516 1.00 95.81 89 ASP A N 1
ATOM 659 C CA . ASP A 1 89 ? 7.423 -1.942 -15.668 1.00 95.81 89 ASP A CA 1
ATOM 660 C C . ASP A 1 89 ? 7.454 -0.414 -15.589 1.00 95.81 89 ASP A C 1
ATOM 662 O O . ASP A 1 89 ? 6.540 0.244 -16.072 1.00 95.81 89 ASP A O 1
ATOM 666 N N . LEU A 1 90 ? 8.517 0.164 -15.022 1.00 96.56 90 LEU A N 1
ATOM 667 C CA . LEU A 1 90 ? 8.634 1.603 -14.772 1.00 96.56 90 LEU A CA 1
ATOM 668 C C . LEU A 1 90 ? 9.611 2.297 -15.727 1.00 96.56 90 LEU A C 1
ATOM 670 O O . LEU A 1 90 ? 9.429 3.469 -16.056 1.00 96.56 90 LEU A O 1
ATOM 674 N N . VAL A 1 91 ? 10.642 1.584 -16.184 1.00 96.88 91 VAL A N 1
ATOM 675 C CA . VAL A 1 91 ? 11.750 2.149 -16.968 1.00 96.88 91 VAL A CA 1
ATOM 676 C C . VAL A 1 91 ? 11.600 1.784 -18.446 1.00 96.88 91 VAL A C 1
ATOM 678 O O . VAL A 1 91 ? 11.332 0.629 -18.784 1.00 96.88 91 VAL A O 1
ATOM 681 N N . GLY A 1 92 ? 11.712 2.786 -19.320 1.00 94.31 92 GLY A N 1
ATOM 682 C CA . GLY A 1 92 ? 11.691 2.607 -20.773 1.00 94.31 92 GLY A CA 1
ATOM 683 C C . GLY A 1 92 ? 13.040 2.152 -21.328 1.00 94.31 92 GLY A C 1
ATOM 684 O O . GLY A 1 92 ? 14.062 2.273 -20.652 1.00 94.31 92 GLY A O 1
ATOM 685 N N . GLU A 1 93 ? 13.036 1.625 -22.548 1.00 93.75 93 GLU A N 1
ATOM 686 C CA . GLU A 1 93 ? 14.259 1.178 -23.225 1.00 93.75 93 GLU A CA 1
ATOM 687 C C . GLU A 1 93 ? 14.953 2.350 -23.927 1.00 93.75 93 GLU A C 1
ATOM 689 O O . GLU A 1 93 ? 16.183 2.409 -23.964 1.00 93.75 93 GLU A O 1
ATOM 694 N N . HIS A 1 94 ? 14.171 3.328 -24.398 1.00 95.75 94 HIS A N 1
ATOM 695 C CA . HIS A 1 94 ? 14.668 4.516 -25.088 1.00 95.75 94 HIS A CA 1
ATOM 696 C C . HIS A 1 94 ? 14.443 5.808 -24.295 1.00 95.75 94 HIS A C 1
ATOM 698 O O . HIS A 1 94 ? 13.611 5.915 -23.385 1.00 95.75 94 HIS A O 1
ATOM 704 N N . VAL A 1 95 ? 15.203 6.839 -24.671 1.00 92.69 95 VAL A N 1
ATOM 705 C CA . VAL A 1 95 ? 15.069 8.186 -24.110 1.00 92.69 95 VAL A CA 1
ATOM 706 C C . VAL A 1 95 ? 13.645 8.701 -24.321 1.00 92.69 95 VAL A C 1
ATOM 708 O O . VAL A 1 95 ? 13.108 8.656 -25.421 1.00 92.69 95 VAL A O 1
ATOM 711 N N . GLY A 1 96 ? 13.047 9.216 -23.246 1.00 95.06 96 GLY A N 1
ATOM 712 C CA . GLY A 1 96 ? 11.688 9.764 -23.254 1.00 95.06 96 GLY A CA 1
ATOM 713 C C . GLY A 1 96 ? 10.588 8.767 -22.877 1.00 95.06 96 GLY A C 1
ATOM 714 O O . GLY A 1 96 ? 9.475 9.195 -22.587 1.00 95.06 96 GLY A O 1
ATOM 715 N N . GLU A 1 97 ? 10.879 7.467 -22.782 1.00 96.50 97 GLU A N 1
ATOM 716 C CA . GLU A 1 97 ? 9.853 6.447 -22.509 1.00 96.50 97 GLU A CA 1
ATOM 717 C C . GLU A 1 97 ? 9.559 6.233 -21.011 1.00 96.50 97 GLU A C 1
ATOM 719 O O . GLU A 1 97 ? 8.452 5.840 -20.644 1.00 96.50 97 GLU A O 1
ATOM 724 N N . THR A 1 98 ? 10.512 6.513 -20.116 1.00 97.19 98 THR A N 1
ATOM 725 C CA . THR A 1 98 ? 10.365 6.233 -18.670 1.00 97.19 98 THR A CA 1
ATOM 726 C C . THR A 1 98 ? 9.231 7.025 -18.017 1.00 97.19 98 THR A C 1
ATOM 728 O O . THR A 1 98 ? 8.435 6.462 -17.265 1.00 97.19 98 THR A O 1
ATOM 731 N N . ALA A 1 99 ? 9.124 8.324 -18.311 1.00 97.38 99 ALA A N 1
ATOM 732 C CA . ALA A 1 99 ? 8.098 9.186 -17.724 1.00 97.38 99 ALA A CA 1
ATOM 733 C C . ALA A 1 99 ? 6.659 8.733 -18.062 1.00 97.38 99 ALA A C 1
ATOM 735 O O . ALA A 1 99 ? 5.886 8.513 -17.124 1.00 97.38 99 ALA A O 1
ATOM 736 N N . PRO A 1 100 ? 6.274 8.534 -19.342 1.00 96.62 100 PRO A N 1
ATOM 737 C CA . PRO A 1 100 ? 4.929 8.061 -19.670 1.00 96.62 100 PRO A CA 1
ATOM 738 C C . PRO A 1 100 ? 4.666 6.644 -19.148 1.00 96.62 100 PRO A C 1
ATOM 740 O O . PRO A 1 100 ? 3.554 6.357 -18.706 1.00 96.62 100 PRO A O 1
ATOM 743 N N . LYS A 1 101 ? 5.681 5.773 -19.129 1.00 97.06 101 LYS A N 1
ATOM 744 C CA . LYS A 1 101 ? 5.549 4.399 -18.632 1.00 97.06 101 LYS A CA 1
ATOM 745 C C . LYS A 1 101 ? 5.264 4.350 -17.128 1.00 97.06 101 LYS A C 1
ATOM 747 O O . LYS A 1 101 ? 4.279 3.744 -16.715 1.00 97.06 101 LYS A O 1
ATOM 752 N N . THR A 1 102 ? 6.047 5.072 -16.325 1.00 97.31 102 THR A N 1
ATOM 753 C CA . THR A 1 102 ? 5.808 5.207 -14.877 1.00 97.31 102 THR A CA 1
ATOM 754 C C . THR A 1 102 ? 4.441 5.829 -14.601 1.00 97.31 102 THR A C 1
ATOM 756 O O . THR A 1 102 ? 3.693 5.332 -13.761 1.00 97.31 102 THR A O 1
ATOM 759 N N . ARG A 1 103 ? 4.083 6.892 -15.333 1.00 96.75 103 ARG A N 1
ATOM 760 C CA . ARG A 1 103 ? 2.800 7.576 -15.158 1.00 96.75 103 ARG A CA 1
ATOM 761 C C . ARG A 1 103 ? 1.615 6.645 -15.406 1.00 96.75 103 ARG A C 1
ATOM 763 O O . ARG A 1 103 ? 0.727 6.582 -14.565 1.00 96.75 103 ARG A O 1
ATOM 770 N N . LYS A 1 104 ? 1.644 5.874 -16.496 1.00 95.94 104 LYS A N 1
ATOM 771 C CA . LYS A 1 104 ? 0.592 4.905 -16.835 1.00 95.94 104 LYS A CA 1
ATOM 772 C C . LYS A 1 104 ? 0.382 3.868 -15.729 1.00 95.94 104 LYS A C 1
ATOM 774 O O . LYS A 1 104 ? -0.751 3.525 -15.405 1.00 95.94 104 LYS A O 1
ATOM 779 N N . VAL A 1 105 ? 1.473 3.381 -15.138 1.00 96.38 105 VAL A N 1
ATOM 780 C CA . VAL A 1 105 ? 1.419 2.429 -14.023 1.00 96.38 105 VAL A CA 1
ATOM 781 C C . VAL A 1 105 ? 0.796 3.068 -12.781 1.00 96.38 105 VAL A C 1
ATOM 783 O O . VAL A 1 105 ? -0.100 2.479 -12.182 1.00 96.38 105 VAL A O 1
ATOM 786 N N . VAL A 1 106 ? 1.212 4.284 -12.416 1.00 95.31 106 VAL A N 1
ATOM 787 C CA . VAL A 1 106 ? 0.634 5.006 -11.270 1.00 95.31 106 VAL A CA 1
ATOM 788 C C . VAL A 1 106 ? -0.857 5.275 -11.480 1.00 95.31 106 VAL A C 1
ATOM 790 O O . VAL A 1 106 ? -1.648 5.025 -10.577 1.00 95.31 106 VAL A O 1
ATOM 793 N N . GLU A 1 107 ? -1.254 5.724 -12.672 1.00 94.44 107 GLU A N 1
ATOM 794 C CA . GLU A 1 107 ? -2.659 5.971 -13.018 1.00 94.44 107 GLU A CA 1
ATOM 795 C C . GLU A 1 107 ? -3.501 4.694 -12.906 1.00 94.44 107 GLU A C 1
ATOM 797 O O . GLU A 1 107 ? -4.600 4.738 -12.360 1.00 94.44 107 GLU A O 1
ATOM 802 N N . SER A 1 108 ? -2.961 3.536 -13.306 1.00 91.94 108 SER A N 1
ATOM 803 C CA . SER A 1 108 ? -3.661 2.251 -13.160 1.00 91.94 108 SER A CA 1
ATOM 804 C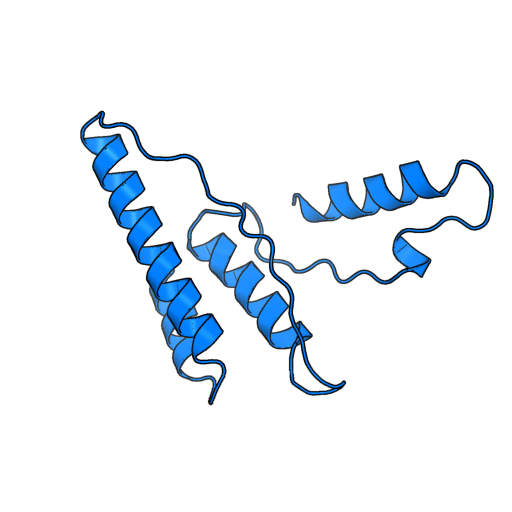 C . SER A 1 108 ? -3.931 1.837 -11.706 1.00 91.94 108 SER A C 1
ATOM 806 O O . SER A 1 108 ? -4.809 1.013 -11.468 1.00 91.94 108 SER A O 1
ATOM 808 N N . ALA A 1 109 ? -3.204 2.405 -10.736 1.00 91.75 109 ALA A N 1
ATOM 809 C CA . ALA A 1 109 ? -3.348 2.087 -9.316 1.00 91.75 109 ALA A CA 1
ATOM 810 C C . ALA A 1 109 ? -4.362 2.981 -8.577 1.00 91.75 109 ALA A C 1
ATOM 812 O O . ALA A 1 109 ? -4.711 2.683 -7.434 1.00 91.75 109 ALA A O 1
ATOM 813 N N . ILE A 1 110 ? -4.829 4.075 -9.193 1.00 85.06 110 ILE A N 1
ATOM 814 C CA . ILE A 1 110 ? -5.789 5.006 -8.568 1.00 85.06 110 ILE A CA 1
ATOM 815 C C . ILE A 1 110 ? -7.189 4.370 -8.452 1.00 85.06 110 ILE A C 1
ATOM 817 O O . ILE A 1 110 ? -7.925 4.693 -7.516 1.00 85.06 110 ILE A O 1
ATOM 821 N N . GLY A 1 111 ? -7.494 3.383 -9.305 1.00 66.44 111 GLY A N 1
ATOM 822 C CA . GLY A 1 111 ? -8.793 2.707 -9.380 1.00 66.44 111 GLY A CA 1
ATOM 823 C C . GLY A 1 111 ? -9.695 3.278 -10.459 1.00 66.44 111 GLY A C 1
ATOM 824 O O . GLY A 1 111 ? -9.753 4.519 -10.589 1.00 66.44 111 GLY A O 1
#

Radius of gyration: 17.07 Å; chains: 1; bounding box: 33×37×42 Å